Protein AF-A0A930QCV5-F1 (afdb_monomer_lite)

Structure (mmCIF, N/CA/C/O backbone):
data_AF-A0A930QCV5-F1
#
_entry.id   AF-A0A930QCV5-F1
#
loop_
_atom_site.group_PDB
_atom_site.id
_atom_site.type_symbol
_atom_site.label_atom_id
_atom_site.label_alt_id
_atom_site.label_comp_id
_atom_site.label_asym_id
_atom_site.label_entity_id
_atom_site.label_seq_id
_atom_site.pdbx_PDB_ins_code
_atom_site.Cartn_x
_atom_site.Cartn_y
_atom_site.Cartn_z
_atom_site.occupancy
_atom_site.B_iso_or_equiv
_atom_site.auth_seq_id
_atom_site.auth_comp_id
_atom_site.auth_asym_id
_atom_site.auth_atom_id
_atom_site.pdbx_PDB_model_num
ATOM 1 N N . MET A 1 1 ? -14.713 6.562 7.606 1.00 66.00 1 MET A N 1
ATOM 2 C CA . MET A 1 1 ? -13.807 6.099 6.537 1.00 66.00 1 MET A CA 1
ATOM 3 C C . MET A 1 1 ? -14.554 6.081 5.215 1.00 66.00 1 MET A C 1
ATOM 5 O O . MET A 1 1 ? -15.209 5.085 4.896 1.00 66.00 1 MET A O 1
ATOM 9 N N . LYS A 1 2 ? -14.450 7.149 4.425 1.00 70.88 2 LYS A N 1
ATOM 10 C CA . LYS A 1 2 ? -14.910 7.135 3.025 1.00 70.88 2 LYS A CA 1
ATOM 11 C C . LYS A 1 2 ? -14.025 6.201 2.197 1.00 70.88 2 LYS A C 1
ATOM 13 O O . LYS A 1 2 ? -12.807 6.365 2.154 1.00 70.88 2 LYS A O 1
ATOM 18 N N . CYS A 1 3 ? -14.648 5.199 1.584 1.00 77.19 3 CYS A N 1
ATOM 19 C CA . CYS A 1 3 ? -13.969 4.208 0.757 1.00 77.19 3 CYS A CA 1
ATOM 20 C C . CYS A 1 3 ? -14.315 4.443 -0.715 1.00 77.19 3 CYS A C 1
ATOM 22 O O . CYS A 1 3 ? -15.452 4.800 -1.010 1.00 77.19 3 CYS A O 1
ATOM 24 N N . THR A 1 4 ? -13.353 4.251 -1.613 1.00 82.81 4 THR A N 1
ATOM 25 C CA . THR A 1 4 ? -13.550 4.386 -3.062 1.00 82.81 4 THR A CA 1
ATOM 26 C C . THR A 1 4 ? -12.947 3.199 -3.819 1.00 82.81 4 THR A C 1
ATOM 28 O O . THR A 1 4 ? -12.134 2.451 -3.259 1.00 82.81 4 THR A O 1
ATOM 31 N N . PRO A 1 5 ? -13.299 3.014 -5.098 1.00 83.25 5 PRO A N 1
ATOM 32 C CA . PRO A 1 5 ? -12.541 2.160 -6.004 1.00 83.25 5 PRO A CA 1
ATOM 33 C C . PRO A 1 5 ? -11.155 2.748 -6.313 1.00 83.25 5 PRO A C 1
ATOM 35 O O . PRO A 1 5 ? -10.926 3.954 -6.174 1.00 83.25 5 PRO A O 1
ATOM 38 N N . ILE A 1 6 ? -10.226 1.899 -6.748 1.00 82.56 6 ILE A N 1
ATOM 39 C CA . ILE A 1 6 ? -8.881 2.298 -7.186 1.00 82.56 6 ILE A CA 1
ATOM 40 C C . ILE A 1 6 ? -8.939 2.730 -8.653 1.00 82.56 6 ILE A C 1
ATOM 42 O O . ILE A 1 6 ? -9.518 2.034 -9.485 1.00 82.56 6 ILE A O 1
ATOM 46 N N . GLY A 1 7 ? -8.286 3.844 -8.991 1.00 69.19 7 GLY A N 1
ATOM 47 C CA . GLY A 1 7 ? -8.149 4.292 -10.382 1.00 69.19 7 GLY A CA 1
ATOM 48 C C . GLY A 1 7 ? -9.381 4.984 -10.974 1.00 69.19 7 GLY A C 1
ATOM 49 O O . GLY A 1 7 ? -9.382 5.292 -12.163 1.00 69.19 7 GLY A O 1
ATOM 50 N N . VAL A 1 8 ? -10.407 5.273 -10.169 1.00 63.16 8 VAL A N 1
ATOM 51 C CA . VAL A 1 8 ? -11.531 6.110 -10.603 1.00 63.16 8 VAL A CA 1
ATOM 52 C C . VAL A 1 8 ? -11.146 7.584 -10.421 1.00 63.16 8 VAL A C 1
ATOM 54 O O . VAL A 1 8 ? -10.880 8.007 -9.291 1.00 63.16 8 VAL A O 1
ATOM 57 N N . PRO A 1 9 ? -11.099 8.395 -11.494 1.00 51.97 9 PRO A N 1
ATOM 58 C CA . PRO A 1 9 ? -10.904 9.831 -11.356 1.00 51.97 9 PRO A CA 1
ATOM 59 C C . PRO A 1 9 ? -12.079 10.433 -10.574 1.00 51.97 9 PRO A C 1
ATOM 61 O O . PRO A 1 9 ? -13.245 10.178 -10.894 1.00 51.97 9 PRO A O 1
ATOM 64 N N . LYS A 1 10 ? -11.776 11.240 -9.545 1.00 48.59 10 LYS A N 1
ATOM 65 C CA . LYS A 1 10 ? -12.785 12.005 -8.794 1.00 48.59 10 LYS A CA 1
ATOM 66 C C . LYS A 1 10 ? -13.585 12.859 -9.791 1.00 48.59 10 LYS A C 1
ATOM 68 O O . LYS A 1 10 ? -13.014 13.760 -10.397 1.00 48.59 10 LYS A O 1
ATOM 73 N N . GLY A 1 11 ? -14.874 12.553 -9.972 1.00 46.12 11 GLY A N 1
ATOM 74 C CA . GLY A 1 11 ? -15.771 13.269 -10.894 1.00 46.12 11 GLY A CA 1
ATOM 75 C C . GLY A 1 11 ? -16.471 12.423 -11.966 1.00 46.12 11 GLY A C 1
ATOM 76 O O . GLY A 1 11 ? -17.133 12.991 -12.827 1.00 46.12 11 GLY A O 1
ATOM 77 N N . THR A 1 12 ? -16.361 11.091 -11.934 1.00 43.28 12 THR A N 1
ATOM 78 C CA . THR A 1 12 ? -17.105 10.185 -12.838 1.00 43.28 12 THR A CA 1
ATOM 79 C C . THR A 1 12 ? -18.202 9.413 -12.103 1.00 43.28 12 THR A C 1
ATOM 81 O O . THR A 1 12 ? -18.332 8.198 -12.227 1.00 43.28 12 THR A O 1
ATOM 84 N N . ASP A 1 13 ? -19.033 10.126 -11.345 1.00 42.72 13 ASP A N 1
ATOM 85 C CA . ASP A 1 13 ? -20.288 9.573 -10.835 1.00 42.72 13 ASP A CA 1
ATOM 86 C C . ASP A 1 13 ? -21.257 9.404 -12.019 1.00 42.72 13 ASP A C 1
ATOM 88 O O . ASP A 1 13 ? -22.062 10.291 -12.298 1.00 42.72 13 ASP A O 1
ATOM 92 N N . GLY A 1 14 ? -21.164 8.306 -12.782 1.00 43.28 14 GLY A N 1
ATOM 93 C CA . GLY A 1 14 ? -22.215 8.039 -13.772 1.00 43.28 14 GLY A CA 1
ATOM 94 C C . GLY A 1 14 ? -22.025 7.031 -14.901 1.00 43.28 14 GLY A C 1
ATOM 95 O O . GLY A 1 14 ? -23.013 6.798 -15.590 1.00 43.28 14 GLY A O 1
ATOM 96 N N . LEU A 1 15 ? -20.869 6.397 -15.132 1.00 31.30 15 LEU A N 1
ATOM 97 C CA . LEU A 1 15 ? -20.744 5.418 -16.233 1.00 31.30 15 LEU A CA 1
ATOM 98 C C . LEU A 1 15 ? -20.356 4.014 -15.741 1.00 31.30 15 LEU A C 1
ATOM 100 O O . LEU A 1 15 ? -19.241 3.532 -15.920 1.00 31.30 15 LEU A O 1
ATOM 104 N N . ALA A 1 16 ? -21.327 3.333 -15.130 1.00 32.78 16 ALA A N 1
ATOM 105 C CA . ALA A 1 16 ? -21.261 1.898 -14.883 1.00 32.78 16 ALA A CA 1
ATOM 106 C C . ALA A 1 16 ? -21.424 1.134 -16.210 1.00 32.78 16 ALA A C 1
ATOM 108 O O . ALA A 1 16 ? -22.512 1.102 -16.787 1.00 32.78 16 ALA A O 1
ATOM 109 N N . THR A 1 17 ? -20.351 0.501 -16.690 1.00 31.78 17 THR A N 1
ATOM 110 C CA . THR A 1 17 ? -20.425 -0.457 -17.804 1.00 31.78 17 THR A CA 1
ATOM 111 C C . THR A 1 17 ? -20.619 -1.867 -17.250 1.00 31.78 17 THR A C 1
ATOM 113 O O . THR A 1 17 ? -19.922 -2.307 -16.339 1.00 31.78 17 THR A O 1
ATOM 116 N N . GLN A 1 18 ? -21.625 -2.549 -17.792 1.00 32.53 18 GLN A N 1
ATOM 117 C CA . GLN A 1 18 ? -22.111 -3.868 -17.399 1.00 32.53 18 GLN A CA 1
ATOM 118 C C . GLN A 1 18 ? -21.142 -4.987 -17.815 1.00 32.53 18 GLN A C 1
ATOM 120 O O . GLN A 1 18 ? -20.678 -5.003 -18.952 1.00 32.53 18 GLN A O 1
ATOM 125 N N . ALA A 1 19 ? -20.930 -5.983 -16.944 1.00 31.11 19 ALA A N 1
ATOM 126 C CA . ALA A 1 19 ? -20.372 -7.281 -17.336 1.00 31.11 19 ALA A CA 1
ATOM 127 C C . ALA A 1 19 ? -20.898 -8.443 -16.462 1.00 31.11 19 ALA A C 1
ATOM 129 O O . ALA A 1 19 ? -20.409 -8.728 -15.375 1.00 31.11 19 ALA A O 1
ATOM 130 N N . SER A 1 20 ? -21.935 -9.088 -17.000 1.00 31.16 20 SER A N 1
ATOM 131 C CA . SER A 1 20 ? -22.225 -10.530 -17.082 1.00 31.16 20 SER A CA 1
ATOM 132 C C . SER A 1 20 ? -21.988 -11.484 -15.898 1.00 31.16 20 SER A C 1
ATOM 134 O O . SER A 1 20 ? -20.882 -11.910 -15.579 1.00 31.16 20 SER A O 1
ATOM 136 N N . ALA A 1 21 ? -23.121 -11.977 -15.391 1.00 29.81 21 ALA A N 1
ATOM 137 C CA . ALA A 1 21 ? -23.283 -13.093 -14.470 1.00 29.81 21 ALA A CA 1
ATOM 138 C C . ALA A 1 21 ? -22.991 -14.472 -15.102 1.00 29.81 21 ALA A C 1
ATOM 140 O O . ALA A 1 21 ? -23.365 -14.747 -16.245 1.00 29.81 21 ALA A O 1
ATOM 141 N N . ARG A 1 22 ? -22.454 -15.404 -14.300 1.00 35.19 22 ARG A N 1
ATOM 142 C CA . ARG A 1 22 ? -22.489 -16.853 -14.571 1.00 35.19 22 ARG A CA 1
ATOM 143 C C . ARG A 1 22 ? -23.095 -17.612 -13.384 1.00 35.19 22 ARG A C 1
ATOM 145 O O . ARG A 1 22 ? -22.679 -17.451 -12.243 1.00 35.19 22 ARG A O 1
ATOM 152 N N . LYS A 1 23 ? -24.110 -18.426 -13.694 1.00 30.77 23 LYS A N 1
ATOM 153 C CA . LYS A 1 23 ? -24.890 -19.313 -12.809 1.00 30.77 23 LYS A CA 1
ATOM 154 C C . LYS A 1 23 ? -24.094 -20.563 -12.404 1.00 30.77 23 LYS A C 1
ATOM 156 O O . LYS A 1 23 ? -23.463 -21.172 -13.262 1.00 30.77 23 LYS A O 1
ATOM 161 N N . ALA A 1 24 ? -24.302 -21.047 -11.177 1.00 30.27 24 ALA A N 1
ATOM 162 C CA . ALA A 1 24 ? -24.160 -22.461 -10.815 1.00 30.27 24 ALA A CA 1
ATOM 163 C C . ALA A 1 24 ? -25.265 -22.874 -9.819 1.00 30.27 24 ALA A C 1
ATOM 165 O O . ALA A 1 24 ? -25.663 -22.090 -8.960 1.00 30.27 24 ALA A O 1
ATOM 166 N N . LYS A 1 25 ? -25.813 -24.081 -10.015 1.00 29.97 25 LYS A N 1
ATOM 167 C CA . LYS A 1 25 ? -26.983 -24.662 -9.330 1.00 29.97 25 LYS A CA 1
ATOM 168 C C . LYS A 1 25 ? -26.609 -25.432 -8.052 1.00 29.97 25 LYS A C 1
ATOM 170 O O . LYS A 1 25 ? -25.467 -25.818 -7.847 1.00 29.97 25 LYS A O 1
ATOM 175 N N . ALA A 1 26 ? -27.650 -25.643 -7.248 1.00 27.89 26 ALA A N 1
ATOM 176 C CA . ALA A 1 26 ? -27.722 -26.180 -5.892 1.00 27.89 26 ALA A CA 1
ATOM 177 C C . ALA A 1 26 ? -27.398 -27.678 -5.706 1.00 27.89 26 ALA A C 1
ATOM 179 O O . ALA A 1 26 ? -27.536 -28.479 -6.628 1.00 27.89 26 ALA A O 1
ATOM 180 N N . GLY A 1 27 ? -27.109 -28.042 -4.450 1.00 27.64 27 GLY A N 1
ATOM 181 C CA . GLY A 1 27 ? -27.119 -29.405 -3.911 1.00 27.64 27 GLY A CA 1
ATOM 182 C C . GLY A 1 27 ? -27.331 -29.387 -2.389 1.00 27.64 27 GLY A C 1
ATOM 183 O O . GLY A 1 27 ? -26.625 -28.689 -1.666 1.00 27.64 27 GLY A O 1
ATOM 184 N N . THR A 1 28 ? -28.344 -30.112 -1.921 1.00 26.64 28 THR A N 1
ATOM 185 C CA . THR A 1 28 ? -28.913 -30.124 -0.559 1.00 26.64 28 THR A CA 1
ATOM 186 C C . THR A 1 28 ? -28.393 -31.325 0.242 1.00 26.64 28 THR A C 1
ATOM 188 O O . THR A 1 28 ? -28.354 -32.406 -0.330 1.00 26.64 28 THR A O 1
ATOM 191 N N . ALA A 1 29 ? -28.104 -31.195 1.550 1.00 29.94 29 ALA A N 1
ATOM 192 C CA . ALA A 1 29 ? -28.363 -32.217 2.596 1.00 29.94 29 ALA A CA 1
ATOM 193 C C . ALA A 1 29 ? -27.893 -31.765 4.001 1.00 29.94 29 ALA A C 1
ATOM 195 O O . ALA A 1 29 ? -27.099 -30.845 4.152 1.00 29.94 29 ALA A O 1
ATOM 196 N N . LYS A 1 30 ? -28.452 -32.388 5.046 1.00 26.16 30 LYS A N 1
ATOM 197 C CA . LYS A 1 30 ? -28.770 -31.835 6.377 1.00 26.16 30 LYS A CA 1
ATOM 198 C C . LYS A 1 30 ? -28.050 -32.568 7.534 1.00 26.16 30 LYS A C 1
ATOM 200 O O . LYS A 1 30 ? -28.048 -33.786 7.554 1.00 26.16 30 LYS A O 1
ATOM 205 N N . LYS A 1 31 ? -27.581 -31.770 8.515 1.00 29.95 31 LYS A N 1
ATOM 206 C CA . LYS A 1 31 ? -27.330 -31.961 9.979 1.00 29.95 31 LYS A CA 1
ATOM 207 C C . LYS A 1 31 ? -26.829 -33.304 10.552 1.00 29.95 31 LYS A C 1
ATOM 209 O O . LYS A 1 31 ? -27.599 -34.252 10.562 1.00 29.95 31 LYS A O 1
ATOM 214 N N . THR A 1 32 ? -25.811 -33.190 11.426 1.00 25.72 32 THR A N 1
ATOM 215 C CA . THR A 1 32 ? -25.889 -33.633 12.845 1.00 25.72 32 THR A CA 1
ATOM 216 C C . THR A 1 32 ? -24.978 -32.787 13.755 1.00 25.72 32 THR A C 1
ATOM 218 O O . THR A 1 32 ? -23.993 -32.219 13.299 1.00 25.72 32 THR A O 1
ATOM 221 N N . LYS A 1 33 ? -25.370 -32.636 15.029 1.00 33.25 33 LYS A N 1
ATOM 222 C CA . LYS A 1 33 ? -24.805 -31.744 16.063 1.00 33.25 33 LYS A CA 1
ATOM 223 C C . LYS A 1 33 ? -23.756 -32.456 16.931 1.00 33.25 33 LYS A C 1
ATOM 225 O O . LYS A 1 33 ? -23.999 -33.598 17.298 1.00 33.25 33 LYS A O 1
ATOM 230 N N . THR A 1 34 ? -22.777 -31.709 17.444 1.00 28.30 34 THR A N 1
ATOM 231 C CA . THR A 1 34 ? -22.191 -31.898 18.791 1.00 28.30 34 THR A CA 1
ATOM 232 C C . THR A 1 34 ? -21.597 -30.577 19.296 1.00 28.30 34 THR A C 1
ATOM 234 O O . THR A 1 34 ? -21.286 -29.683 18.516 1.00 28.30 34 THR A O 1
ATOM 237 N N . ALA A 1 35 ? -21.579 -30.406 20.618 1.00 32.12 35 ALA A N 1
ATOM 238 C CA . ALA A 1 35 ? -21.571 -29.124 21.318 1.00 32.12 35 ALA A CA 1
ATOM 239 C C . ALA A 1 35 ? -20.231 -28.765 21.996 1.00 32.12 35 ALA A C 1
ATOM 241 O O . ALA A 1 35 ? -19.424 -29.650 22.261 1.00 32.12 35 ALA A O 1
ATOM 242 N N . LYS A 1 36 ? -20.152 -27.487 22.423 1.00 30.58 36 LYS A N 1
ATOM 243 C CA . LYS A 1 36 ? -19.168 -26.821 23.317 1.00 30.58 36 LYS A CA 1
ATOM 244 C C . LYS A 1 36 ? -17.862 -26.424 22.601 1.00 30.58 36 LYS A C 1
ATOM 246 O O . LYS A 1 36 ? -17.297 -27.215 21.871 1.00 30.58 36 LYS A O 1
ATOM 251 N N . THR A 1 37 ? -17.402 -25.172 22.658 1.00 33.00 37 THR A N 1
ATOM 252 C CA . THR A 1 37 ? -17.145 -24.346 23.855 1.00 33.00 37 THR A CA 1
ATOM 253 C C . THR A 1 37 ? -17.423 -22.862 23.564 1.00 33.00 37 THR A C 1
ATOM 255 O O . THR A 1 37 ? -17.247 -22.404 22.437 1.00 33.00 37 THR A O 1
ATOM 258 N N . ALA A 1 38 ? -17.860 -22.096 24.569 1.00 47.22 38 ALA A N 1
ATOM 259 C CA . ALA A 1 38 ? -18.130 -20.661 24.466 1.00 47.22 38 ALA A CA 1
ATOM 260 C C . ALA A 1 38 ? -16.838 -19.857 24.201 1.00 47.22 38 ALA A C 1
ATOM 262 O O . ALA A 1 38 ? -16.169 -19.396 25.121 1.00 47.22 38 ALA A O 1
ATOM 263 N N . GLY A 1 39 ? -16.478 -19.712 22.927 1.00 40.06 39 GLY A N 1
ATOM 264 C CA . GLY A 1 39 ? -15.428 -18.817 22.455 1.00 40.06 39 GLY A CA 1
ATOM 265 C C . GLY A 1 39 ? -16.024 -17.463 22.086 1.00 40.06 39 GLY A C 1
ATOM 266 O O . GLY A 1 39 ? -16.998 -17.389 21.339 1.00 40.06 39 GLY A O 1
ATOM 267 N N . LYS A 1 40 ? -15.449 -16.392 22.635 1.00 48.22 40 LYS A N 1
ATOM 268 C CA . LYS A 1 40 ? -15.704 -14.985 22.289 1.00 48.22 40 LYS A CA 1
ATOM 269 C C . LYS A 1 40 ? -15.982 -14.852 20.780 1.00 48.22 40 LYS A C 1
ATOM 271 O O . LYS A 1 40 ? -15.157 -15.309 19.993 1.00 48.22 40 LYS A O 1
ATOM 276 N N . LYS A 1 41 ? -17.129 -14.266 20.387 1.00 43.94 41 LYS A N 1
ATOM 277 C CA . LYS A 1 41 ? -17.498 -14.055 18.968 1.00 43.94 41 LYS A CA 1
ATOM 278 C C . LYS A 1 41 ? -16.261 -13.576 18.190 1.00 43.94 41 LYS A C 1
ATOM 280 O O . LYS A 1 41 ? -15.615 -12.648 18.693 1.00 43.94 41 LYS A O 1
ATOM 285 N N . PRO A 1 42 ? -15.918 -14.166 17.026 1.00 56.22 42 PRO A N 1
ATOM 286 C CA . PRO A 1 42 ? -14.811 -13.665 16.225 1.00 56.22 42 PRO A CA 1
ATOM 287 C C . PRO A 1 42 ? -15.131 -12.208 15.906 1.00 56.22 42 PRO A C 1
ATOM 289 O O . PRO A 1 42 ? -16.145 -11.899 15.280 1.00 56.22 42 PRO A O 1
ATOM 292 N N . GLN A 1 43 ? -14.348 -11.296 16.476 1.00 65.38 43 GLN A N 1
ATOM 293 C CA . GLN A 1 43 ? -14.500 -9.886 16.162 1.00 65.38 43 GLN A CA 1
ATOM 294 C C . GLN A 1 43 ? -14.089 -9.718 14.710 1.00 65.38 43 GLN A C 1
ATOM 296 O O . GLN A 1 43 ? -13.034 -10.232 14.337 1.00 65.38 43 GLN A O 1
ATOM 301 N N . LYS A 1 44 ? -14.925 -9.035 13.919 1.00 70.12 44 LYS A N 1
ATOM 302 C CA . LYS A 1 44 ? -14.602 -8.751 12.524 1.00 70.12 44 LYS A CA 1
ATOM 303 C C . LYS A 1 44 ? -13.235 -8.079 12.466 1.00 70.12 44 LYS A C 1
ATOM 305 O O . LYS A 1 44 ? -13.065 -7.018 13.068 1.00 70.12 44 LYS A O 1
ATOM 310 N N . LYS A 1 45 ? -12.272 -8.713 11.803 1.00 86.56 45 LYS A N 1
ATOM 311 C CA . LYS A 1 45 ? -10.907 -8.199 11.683 1.00 86.56 45 LYS A CA 1
ATOM 312 C C . LYS A 1 45 ? -10.801 -7.434 10.383 1.00 86.56 45 LYS A C 1
ATOM 314 O O . LYS A 1 45 ? -10.930 -8.008 9.304 1.00 86.56 45 LYS A O 1
ATOM 319 N N . ILE A 1 46 ? -10.566 -6.135 10.501 1.00 92.62 46 ILE A N 1
ATOM 320 C CA . ILE A 1 46 ? -10.343 -5.267 9.351 1.00 92.62 46 ILE A CA 1
ATOM 321 C C . ILE A 1 46 ? -8.837 -5.087 9.189 1.00 92.62 46 ILE A C 1
ATOM 323 O O . ILE A 1 46 ? -8.163 -4.659 10.126 1.00 92.62 46 ILE A O 1
ATOM 327 N N . LEU A 1 47 ? -8.310 -5.413 8.012 1.00 94.38 47 LEU A N 1
ATOM 328 C CA . LEU A 1 47 ? -6.909 -5.191 7.669 1.00 94.38 47 LEU A CA 1
ATOM 329 C C . LEU A 1 47 ? -6.773 -3.851 6.946 1.00 94.38 47 LEU A C 1
ATOM 331 O O . LEU A 1 47 ? -7.412 -3.636 5.921 1.00 94.38 47 LEU A O 1
ATOM 335 N N . VAL A 1 48 ? -5.921 -2.968 7.455 1.00 94.25 48 VAL A N 1
ATOM 336 C CA . VAL A 1 48 ? -5.574 -1.693 6.820 1.00 94.25 48 VAL A CA 1
ATOM 337 C C . VAL A 1 48 ? -4.115 -1.753 6.405 1.00 94.25 48 VAL A C 1
ATOM 339 O O . VAL A 1 48 ? -3.238 -1.988 7.236 1.00 94.25 48 VAL A O 1
ATOM 342 N N . ILE A 1 49 ? -3.840 -1.539 5.124 1.00 94.94 49 ILE A N 1
ATOM 343 C CA . ILE A 1 49 ? -2.481 -1.548 4.590 1.00 94.94 49 ILE A CA 1
ATOM 344 C C . ILE A 1 49 ? -2.106 -0.136 4.185 1.00 94.94 49 ILE A C 1
ATOM 346 O O . ILE A 1 49 ? -2.764 0.475 3.349 1.00 94.94 49 ILE A O 1
ATOM 350 N N . VAL A 1 50 ? -1.027 0.357 4.771 1.00 94.50 50 VAL A N 1
ATOM 351 C CA . VAL A 1 50 ? -0.441 1.664 4.486 1.00 94.50 50 VAL A CA 1
ATOM 352 C C . VAL A 1 50 ? 0.930 1.486 3.854 1.00 94.50 50 VAL A C 1
ATOM 354 O O . VAL A 1 50 ? 1.521 0.410 3.890 1.00 94.50 50 VAL A O 1
ATOM 357 N N . GLU A 1 51 ? 1.484 2.554 3.310 1.00 91.81 51 GLU A N 1
ATOM 358 C CA . GLU A 1 51 ? 2.792 2.495 2.666 1.00 91.81 51 GLU A CA 1
ATOM 359 C C . GLU A 1 51 ? 3.961 2.424 3.664 1.00 91.81 51 GLU A C 1
ATOM 361 O O . GLU A 1 51 ? 4.855 1.584 3.525 1.00 91.81 51 GLU A O 1
ATOM 366 N N . SER A 1 52 ? 3.953 3.287 4.689 1.00 91.69 52 SER A N 1
ATOM 367 C CA . SER A 1 52 ? 5.087 3.471 5.599 1.00 91.69 52 SER A CA 1
ATOM 368 C C . SER A 1 52 ? 4.793 2.977 7.026 1.00 91.69 52 SER A C 1
ATOM 370 O O . SER A 1 52 ? 3.670 3.110 7.525 1.00 91.69 52 SER A O 1
ATOM 372 N N . PRO A 1 53 ? 5.799 2.432 7.739 1.00 92.69 53 PRO A N 1
ATOM 373 C CA . PRO A 1 53 ? 5.626 1.951 9.112 1.00 92.69 53 PRO A CA 1
ATOM 374 C C . PRO A 1 53 ? 5.283 3.060 10.107 1.00 92.69 53 PRO A C 1
ATOM 376 O O . PRO A 1 53 ? 4.620 2.797 11.109 1.00 92.69 53 PRO A O 1
ATOM 379 N N . ALA A 1 54 ? 5.719 4.295 9.847 1.00 91.75 54 ALA A N 1
ATOM 380 C CA . ALA A 1 54 ? 5.367 5.441 10.678 1.00 91.75 54 ALA A CA 1
ATOM 381 C C . ALA A 1 54 ? 3.857 5.719 10.613 1.00 91.75 54 ALA A C 1
ATOM 383 O O . ALA A 1 54 ? 3.208 5.771 11.657 1.00 91.75 54 ALA A O 1
ATOM 384 N N . LYS A 1 55 ? 3.287 5.779 9.398 1.00 88.88 55 LYS A N 1
ATOM 385 C CA . LYS A 1 55 ? 1.836 5.915 9.187 1.00 88.88 55 LYS A CA 1
ATOM 386 C C . LYS A 1 55 ? 1.073 4.774 9.861 1.00 88.88 55 LYS A C 1
ATOM 388 O O . LYS A 1 55 ? 0.079 5.028 10.535 1.00 88.88 55 LYS A O 1
ATOM 393 N N . ALA A 1 56 ? 1.581 3.542 9.759 1.00 92.75 56 ALA A N 1
ATOM 394 C CA . ALA A 1 56 ? 0.934 2.367 10.345 1.00 92.75 56 ALA A CA 1
ATOM 395 C C . ALA A 1 56 ? 0.765 2.517 11.860 1.00 92.75 56 ALA A C 1
ATOM 397 O O . ALA A 1 56 ? -0.340 2.368 12.375 1.00 92.75 56 ALA A O 1
ATOM 398 N N . LYS A 1 57 ? 1.847 2.890 12.556 1.00 91.88 57 LYS A N 1
ATOM 399 C CA . LYS A 1 57 ? 1.839 3.093 14.011 1.00 91.88 57 LYS A CA 1
ATOM 400 C C . LYS A 1 57 ? 0.884 4.203 14.438 1.00 91.88 57 LYS A C 1
ATOM 402 O O . LYS A 1 57 ? 0.261 4.084 15.488 1.00 91.88 57 LYS A O 1
ATOM 407 N N . THR A 1 58 ? 0.790 5.287 13.671 1.00 90.88 58 THR A N 1
ATOM 408 C CA . THR A 1 58 ? -0.103 6.404 14.005 1.00 90.88 58 THR A CA 1
ATOM 409 C C . THR A 1 58 ? -1.564 6.019 13.786 1.00 90.88 58 THR A C 1
ATOM 411 O O . THR A 1 58 ? -2.374 6.158 14.697 1.00 90.88 58 THR A O 1
ATOM 414 N N . ILE A 1 59 ? -1.897 5.447 12.626 1.00 90.31 59 ILE A N 1
ATOM 415 C CA . ILE A 1 59 ? -3.265 5.025 12.294 1.00 90.31 59 ILE A CA 1
ATOM 416 C C . ILE A 1 59 ? -3.753 3.933 13.256 1.00 90.31 59 ILE A C 1
ATOM 418 O O . ILE A 1 59 ? -4.883 3.996 13.733 1.00 90.31 59 ILE A O 1
ATOM 422 N N . GLU A 1 60 ? -2.894 2.982 13.630 1.00 90.69 60 GLU A N 1
ATOM 423 C CA . GLU A 1 60 ? -3.228 1.930 14.599 1.00 90.69 60 GLU A CA 1
ATOM 424 C C . GLU A 1 60 ? -3.619 2.499 15.974 1.00 90.69 60 GLU A C 1
ATOM 426 O O . GLU A 1 60 ? -4.574 2.023 16.593 1.00 90.69 60 GLU A O 1
ATOM 431 N N . ARG A 1 61 ? -2.950 3.570 16.432 1.00 90.00 61 ARG A N 1
ATOM 432 C CA . ARG A 1 61 ? -3.315 4.267 17.680 1.00 90.00 61 ARG A CA 1
ATOM 433 C C . ARG A 1 61 ? -4.690 4.925 17.604 1.00 90.00 61 ARG A C 1
ATOM 435 O O . ARG A 1 61 ? -5.374 4.992 18.622 1.00 90.00 61 ARG A O 1
ATOM 442 N N . HIS A 1 62 ? -5.080 5.422 16.432 1.00 88.31 62 HIS A N 1
ATOM 443 C CA . HIS A 1 62 ? -6.362 6.100 16.246 1.00 88.31 62 HIS A CA 1
ATOM 444 C C . HIS A 1 62 ? -7.526 5.116 16.074 1.00 88.31 62 HIS A C 1
ATOM 446 O O . HIS A 1 62 ? -8.573 5.326 16.677 1.00 88.31 62 HIS A O 1
ATOM 452 N N . LEU A 1 63 ? -7.325 4.024 15.329 1.00 86.06 63 LEU A N 1
ATOM 453 C CA . LEU A 1 63 ? -8.368 3.047 14.986 1.00 86.06 63 LEU A CA 1
ATOM 454 C C . LEU A 1 63 ? -8.677 2.017 16.077 1.00 86.06 63 LEU A C 1
ATOM 456 O O . LEU A 1 63 ? -9.786 1.483 16.145 1.00 86.06 63 LEU A O 1
ATOM 460 N N . GLY A 1 64 ? -7.704 1.717 16.938 1.00 85.31 64 GLY A N 1
ATOM 461 C CA . GLY A 1 64 ? -7.877 0.774 18.038 1.00 85.31 64 GLY A CA 1
ATOM 462 C C . GLY A 1 64 ? -7.938 -0.701 17.613 1.00 85.31 64 GLY A C 1
ATOM 463 O O . GLY A 1 64 ? -7.609 -1.088 16.496 1.00 85.31 64 GLY A O 1
ATOM 464 N N . LYS A 1 65 ? -8.355 -1.563 18.551 1.00 84.94 65 LYS A N 1
ATOM 465 C CA . LYS A 1 65 ? -8.130 -3.027 18.513 1.00 84.94 65 LYS A CA 1
ATOM 466 C C . LYS A 1 65 ? -8.916 -3.804 17.446 1.00 84.94 65 LYS A C 1
ATOM 468 O O . LYS A 1 65 ? -8.687 -5.001 17.294 1.00 84.94 65 LYS A O 1
ATOM 473 N N . GLN A 1 66 ? -9.871 -3.170 16.768 1.00 87.56 66 GLN A N 1
ATOM 474 C CA . GLN A 1 66 ? -10.663 -3.814 15.710 1.00 87.56 66 GLN A CA 1
ATOM 475 C C . GLN A 1 66 ? -9.921 -3.850 14.369 1.00 87.56 66 GLN A C 1
ATOM 477 O O . GLN A 1 66 ? -10.210 -4.698 13.521 1.00 87.56 66 GLN A O 1
ATOM 482 N N . TYR A 1 67 ? -8.948 -2.956 14.197 1.00 90.75 67 TYR A N 1
ATOM 483 C CA . TYR A 1 67 ? -8.173 -2.818 12.978 1.00 90.75 67 TYR A CA 1
ATOM 484 C C . TYR A 1 67 ? -6.782 -3.404 13.184 1.00 90.75 67 TYR A C 1
ATOM 486 O O . TYR A 1 67 ? -6.120 -3.163 14.190 1.00 90.75 67 TYR A O 1
ATOM 494 N N . THR A 1 68 ? -6.335 -4.187 12.213 1.00 92.56 68 THR A N 1
ATOM 495 C CA . THR A 1 68 ? -4.942 -4.608 12.094 1.00 92.56 68 THR A CA 1
ATOM 496 C C . THR A 1 68 ? -4.302 -3.723 11.043 1.00 92.56 68 THR A C 1
ATOM 498 O O . THR A 1 68 ? -4.735 -3.745 9.895 1.00 92.56 68 THR A O 1
ATOM 501 N N . VAL A 1 69 ? -3.298 -2.931 11.419 1.00 93.81 69 VAL A N 1
ATOM 502 C CA . VAL A 1 69 ? -2.613 -2.041 10.475 1.00 93.81 69 VAL A CA 1
ATOM 503 C C . VAL A 1 69 ? -1.260 -2.639 10.099 1.00 93.81 69 VAL A C 1
ATOM 505 O O . VAL A 1 69 ? -0.499 -3.097 10.959 1.00 93.81 69 VAL A O 1
ATOM 508 N N . ARG A 1 70 ? -0.954 -2.671 8.802 1.00 95.00 70 ARG A N 1
ATOM 509 C CA . ARG A 1 70 ? 0.317 -3.161 8.255 1.00 95.00 70 ARG A CA 1
ATOM 510 C C . ARG A 1 70 ? 0.901 -2.184 7.260 1.00 95.00 70 ARG A C 1
ATOM 512 O O . ARG A 1 70 ? 0.174 -1.466 6.590 1.00 95.00 70 ARG A O 1
ATOM 519 N N . ALA A 1 71 ? 2.224 -2.189 7.149 1.00 94.94 71 ALA A N 1
ATOM 520 C CA . ALA A 1 71 ? 2.935 -1.390 6.165 1.00 94.94 71 ALA A CA 1
ATOM 521 C C . ALA A 1 71 ? 3.419 -2.264 4.999 1.00 94.94 71 ALA A C 1
ATOM 523 O O . ALA A 1 71 ? 3.982 -3.336 5.228 1.00 94.94 71 ALA A O 1
ATOM 524 N N . SER A 1 72 ? 3.254 -1.790 3.764 1.00 92.12 72 SER A N 1
ATOM 525 C CA . SER A 1 72 ? 3.819 -2.415 2.559 1.00 92.12 72 SER A CA 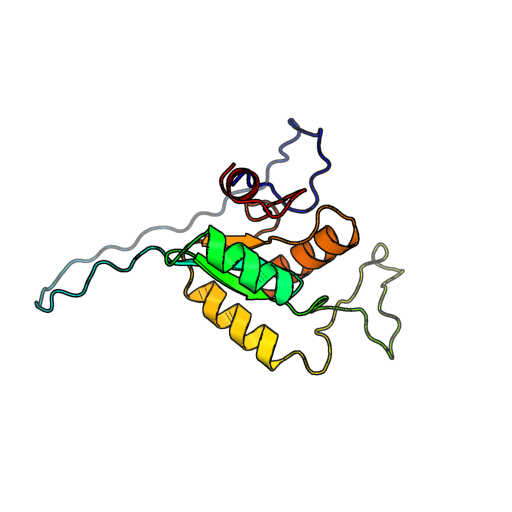1
ATOM 526 C C . SER A 1 72 ? 5.317 -2.137 2.392 1.00 92.12 72 SER A C 1
ATOM 528 O O . SER A 1 72 ? 5.978 -2.783 1.578 1.00 92.12 72 SER A O 1
ATOM 530 N N . MET A 1 73 ? 5.865 -1.198 3.174 1.00 90.62 73 MET A N 1
ATOM 531 C CA . MET A 1 73 ? 7.249 -0.730 3.067 1.00 90.62 73 MET A CA 1
ATOM 532 C C . MET A 1 73 ? 7.547 -0.211 1.650 1.00 90.62 73 MET A C 1
ATOM 534 O O . MET A 1 73 ? 8.565 -0.571 1.056 1.00 90.62 73 MET A O 1
ATOM 538 N N . GLY A 1 74 ? 6.621 0.566 1.075 1.00 89.50 74 GLY A N 1
ATOM 539 C CA . GLY A 1 74 ? 6.667 1.054 -0.311 1.00 89.50 74 GLY A CA 1
ATOM 540 C C . GLY A 1 74 ? 6.143 0.044 -1.344 1.00 89.50 74 GLY A C 1
ATOM 541 O O . GLY A 1 74 ? 5.258 -0.764 -1.049 1.00 89.50 74 GLY A O 1
ATOM 542 N N . HIS A 1 75 ? 6.716 0.068 -2.553 1.00 91.06 75 HIS A N 1
ATOM 543 C CA . HIS A 1 75 ? 6.313 -0.770 -3.698 1.00 91.06 75 HIS A CA 1
ATOM 544 C C . HIS A 1 75 ? 6.569 -2.265 -3.484 1.00 91.06 75 HIS A C 1
ATOM 546 O O . HIS A 1 75 ? 7.663 -2.663 -3.079 1.00 91.06 75 HIS A O 1
ATOM 552 N N . LEU A 1 76 ? 5.589 -3.117 -3.794 1.00 91.50 76 LEU A N 1
ATOM 553 C CA . LEU A 1 76 ? 5.736 -4.583 -3.728 1.00 91.50 76 LEU A CA 1
ATOM 554 C C . LEU A 1 76 ? 5.929 -5.242 -5.099 1.00 91.50 76 LEU A C 1
ATOM 556 O O . LEU A 1 76 ? 6.447 -6.361 -5.176 1.00 91.50 76 LEU A O 1
ATOM 560 N N . ARG A 1 77 ? 5.528 -4.553 -6.167 1.00 92.50 77 ARG A N 1
ATOM 561 C CA . ARG A 1 77 ? 5.698 -4.960 -7.561 1.00 92.50 77 ARG A CA 1
ATOM 562 C C . ARG A 1 77 ? 6.423 -3.865 -8.322 1.00 92.50 77 ARG A C 1
ATOM 564 O O . ARG A 1 77 ? 6.289 -2.699 -7.977 1.00 92.50 77 ARG A O 1
ATOM 571 N N . ASP A 1 78 ? 7.197 -4.279 -9.312 1.00 92.62 78 ASP A N 1
ATOM 572 C CA . ASP A 1 78 ? 7.990 -3.404 -10.170 1.00 92.62 78 ASP A CA 1
ATOM 573 C C . ASP A 1 78 ? 8.216 -4.088 -11.528 1.00 92.62 78 ASP A C 1
ATOM 575 O O . ASP A 1 78 ? 7.918 -5.277 -11.694 1.00 92.62 78 ASP A O 1
ATOM 579 N N . LEU A 1 79 ? 8.742 -3.355 -12.502 1.00 93.00 79 LEU A N 1
ATOM 580 C CA . LEU A 1 79 ? 9.173 -3.913 -13.775 1.00 93.00 79 LEU A CA 1
ATOM 581 C C . LEU A 1 79 ? 10.457 -4.760 -13.605 1.00 93.00 79 LEU A C 1
ATOM 583 O O . LEU A 1 79 ? 11.267 -4.534 -12.698 1.00 93.00 79 LEU A O 1
ATOM 587 N N . PRO A 1 80 ? 10.681 -5.767 -14.468 1.00 91.88 80 PRO A N 1
ATOM 588 C CA . PRO A 1 80 ? 11.931 -6.508 -14.527 1.00 91.88 80 PRO A CA 1
ATOM 589 C C . PRO A 1 80 ? 13.142 -5.587 -14.701 1.00 91.88 80 PRO A C 1
ATOM 591 O O . PRO A 1 80 ? 13.252 -4.870 -15.685 1.00 91.88 80 PRO A O 1
ATOM 594 N N . LYS A 1 81 ? 14.110 -5.657 -13.779 1.00 88.75 81 LYS A N 1
ATOM 595 C CA . LYS A 1 81 ? 15.330 -4.828 -13.852 1.00 88.75 81 LYS A CA 1
ATOM 596 C C . LYS A 1 81 ? 16.259 -5.174 -15.020 1.00 88.75 81 LYS A C 1
ATOM 598 O O . LYS A 1 81 ? 17.075 -4.354 -15.411 1.00 88.75 81 LYS A O 1
ATOM 603 N N . SER A 1 82 ? 16.193 -6.410 -15.510 1.00 88.69 82 SER A N 1
ATOM 604 C CA . SER A 1 82 ? 17.137 -6.965 -16.489 1.00 88.69 82 SER A CA 1
ATOM 605 C C . SER A 1 82 ? 16.491 -7.348 -17.821 1.00 88.69 82 SER A C 1
ATOM 607 O O . SER A 1 82 ? 17.151 -7.954 -18.657 1.00 88.69 82 SER A O 1
ATOM 609 N N . GLN A 1 83 ? 15.197 -7.080 -18.002 1.00 88.06 83 GLN A N 1
ATOM 610 C CA . GLN A 1 83 ? 14.455 -7.373 -19.231 1.00 88.06 83 GLN A CA 1
ATOM 611 C C . GLN A 1 83 ? 13.586 -6.169 -19.573 1.00 88.06 83 GLN A C 1
ATOM 613 O O . GLN A 1 83 ? 13.142 -5.460 -18.672 1.00 88.06 83 GLN A O 1
ATOM 618 N N . PHE A 1 84 ? 13.308 -5.959 -20.858 1.00 89.69 84 PHE A N 1
ATOM 619 C CA . PHE A 1 84 ? 12.339 -4.952 -21.265 1.00 89.69 84 PHE A CA 1
ATOM 620 C C . PHE A 1 84 ? 10.944 -5.391 -20.796 1.00 89.69 84 PHE A C 1
ATOM 622 O O . PHE A 1 84 ? 10.430 -6.425 -21.214 1.00 89.69 84 PHE A O 1
ATOM 629 N N . GLY A 1 85 ? 10.392 -4.663 -19.825 1.00 88.94 85 GLY A N 1
ATOM 630 C CA . GLY A 1 85 ? 9.179 -5.044 -19.098 1.00 88.94 85 GLY A CA 1
ATOM 631 C C . GLY A 1 85 ? 7.879 -4.524 -19.702 1.00 88.94 85 GLY A C 1
ATOM 632 O O . GLY A 1 85 ? 6.853 -4.628 -19.041 1.00 88.94 85 GLY A O 1
ATOM 633 N N . ILE A 1 86 ? 7.921 -3.925 -20.891 1.00 92.81 86 ILE A N 1
ATOM 634 C CA . ILE A 1 86 ? 6.765 -3.322 -21.559 1.00 92.81 86 ILE A CA 1
ATOM 635 C C . ILE A 1 86 ? 6.579 -4.029 -22.894 1.00 92.81 86 ILE A C 1
ATOM 637 O O . ILE A 1 86 ? 7.509 -4.093 -23.696 1.00 92.81 86 ILE A O 1
ATOM 641 N N . ASP A 1 87 ? 5.384 -4.550 -23.126 1.00 91.69 87 ASP A N 1
ATOM 642 C CA . ASP A 1 87 ? 5.035 -5.185 -24.387 1.00 91.69 87 ASP A CA 1
ATOM 643 C C . ASP A 1 87 ? 4.506 -4.139 -25.380 1.00 91.69 87 ASP A C 1
ATOM 645 O O . ASP A 1 87 ? 3.369 -3.681 -25.280 1.00 91.69 87 ASP A O 1
ATOM 649 N N . VAL A 1 88 ? 5.351 -3.718 -26.325 1.00 92.88 88 VAL A N 1
ATOM 650 C CA . VAL A 1 88 ? 5.005 -2.684 -27.322 1.00 92.88 88 VAL A CA 1
ATOM 651 C C . VAL A 1 88 ? 3.983 -3.197 -28.339 1.00 92.88 88 VAL A C 1
ATOM 653 O O . VAL A 1 88 ? 3.229 -2.404 -28.897 1.00 92.88 88 VAL A O 1
ATOM 656 N N . GLU A 1 89 ? 3.928 -4.509 -28.566 1.00 92.56 89 GLU A N 1
ATOM 657 C CA . GLU A 1 89 ? 3.003 -5.120 -29.522 1.00 92.56 89 GLU A CA 1
ATOM 658 C C . GLU A 1 89 ? 1.594 -5.243 -28.922 1.00 92.56 89 GLU A C 1
ATOM 660 O O . GLU A 1 89 ? 0.598 -5.082 -29.627 1.00 92.56 89 GLU A O 1
ATOM 665 N N . HIS A 1 90 ? 1.501 -5.430 -27.602 1.00 90.38 90 HIS A N 1
ATOM 666 C CA . HIS A 1 90 ? 0.244 -5.582 -26.868 1.00 90.38 90 HIS A CA 1
ATOM 667 C C . HIS A 1 90 ? -0.135 -4.318 -26.083 1.00 90.38 90 HIS A C 1
ATOM 669 O O . HIS A 1 90 ? -0.298 -4.345 -24.866 1.00 90.38 90 HIS A O 1
ATOM 675 N N . ASN A 1 91 ? -0.311 -3.187 -26.775 1.00 92.94 91 ASN A N 1
ATOM 676 C CA . ASN A 1 91 ? -0.797 -1.927 -26.183 1.00 92.94 91 ASN A CA 1
ATOM 677 C C . ASN A 1 91 ? 0.019 -1.425 -24.973 1.00 92.94 91 ASN A C 1
ATOM 679 O O . ASN A 1 91 ? -0.547 -0.874 -24.028 1.00 92.94 91 ASN A O 1
ATOM 683 N N . PHE A 1 92 ? 1.344 -1.589 -25.003 1.00 92.81 92 PHE A N 1
ATOM 684 C CA . PHE A 1 92 ? 2.242 -1.198 -23.911 1.00 92.81 92 PHE A CA 1
ATOM 685 C C . PHE A 1 92 ? 1.933 -1.908 -22.584 1.00 92.81 92 PHE A C 1
ATOM 687 O O . PHE A 1 92 ? 2.105 -1.319 -21.513 1.00 92.81 92 PHE A O 1
ATOM 694 N N . GLU A 1 93 ? 1.486 -3.168 -22.632 1.00 91.56 93 GLU A N 1
ATOM 695 C CA . GLU A 1 93 ? 1.159 -3.926 -21.426 1.00 91.56 93 GLU A CA 1
ATOM 696 C C . GLU A 1 93 ? 2.405 -4.090 -20.526 1.00 91.56 93 GLU A C 1
ATOM 698 O O . GLU A 1 93 ? 3.431 -4.632 -20.955 1.00 91.56 93 GLU A O 1
ATOM 703 N N . PRO A 1 94 ? 2.356 -3.625 -19.263 1.00 93.06 94 PRO A N 1
ATOM 704 C CA . PRO A 1 94 ? 3.478 -3.748 -18.347 1.00 93.06 94 PRO A CA 1
ATOM 705 C C . PRO A 1 94 ? 3.517 -5.135 -17.695 1.00 93.06 94 PRO A C 1
ATOM 707 O O . PRO A 1 94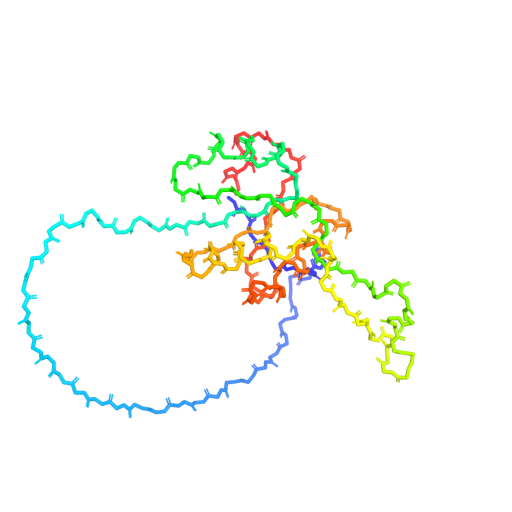 ? 2.603 -5.564 -16.985 1.00 93.06 94 PRO A O 1
ATOM 710 N N . LYS A 1 95 ? 4.655 -5.812 -17.820 1.00 92.25 95 LYS A N 1
ATOM 711 C CA . LYS A 1 95 ? 4.956 -7.032 -17.076 1.00 92.25 95 LYS A CA 1
ATOM 712 C C . LYS A 1 95 ? 5.485 -6.675 -15.694 1.00 92.25 95 LYS A C 1
ATOM 714 O O . LYS A 1 95 ? 6.662 -6.379 -15.526 1.00 92.25 95 LYS A O 1
ATOM 719 N N . TYR A 1 96 ? 4.643 -6.780 -14.676 1.00 93.38 96 TYR A N 1
ATOM 720 C CA . TYR A 1 96 ? 5.068 -6.575 -13.290 1.00 93.38 96 TYR A CA 1
ATOM 721 C C . TYR A 1 96 ? 5.547 -7.866 -12.622 1.00 93.38 96 TYR A C 1
ATOM 723 O O . TYR A 1 96 ? 4.851 -8.884 -12.631 1.00 93.38 96 TYR A O 1
ATOM 731 N N . ILE A 1 97 ? 6.677 -7.786 -11.925 1.00 93.06 97 ILE A N 1
ATOM 732 C CA . ILE A 1 97 ? 7.224 -8.842 -11.070 1.00 93.06 97 ILE A CA 1
ATOM 733 C C . ILE A 1 97 ? 7.240 -8.399 -9.606 1.00 93.06 97 ILE A C 1
ATOM 735 O O . ILE A 1 97 ? 7.232 -7.210 -9.298 1.00 93.06 97 ILE A O 1
ATOM 739 N N . ASN A 1 98 ? 7.280 -9.354 -8.677 1.00 93.44 98 ASN A N 1
ATOM 740 C CA . ASN A 1 98 ? 7.465 -9.024 -7.265 1.00 93.44 98 ASN A CA 1
ATOM 741 C C . ASN A 1 98 ? 8.890 -8.514 -7.020 1.00 93.44 98 ASN A C 1
ATOM 743 O O . ASN A 1 98 ? 9.863 -9.096 -7.508 1.00 93.44 98 ASN A O 1
ATOM 747 N N . VAL A 1 99 ? 9.011 -7.467 -6.205 1.00 92.19 99 VAL A N 1
ATOM 748 C CA . VAL A 1 99 ? 10.309 -6.903 -5.819 1.00 92.19 99 VAL A CA 1
ATOM 749 C C . VAL A 1 99 ? 11.116 -7.938 -5.024 1.00 92.19 99 VAL A C 1
ATOM 751 O O . VAL A 1 99 ? 10.617 -8.565 -4.081 1.00 92.19 99 VAL A O 1
ATOM 754 N N . ARG A 1 100 ? 12.392 -8.118 -5.392 1.00 90.00 100 ARG A N 1
ATOM 755 C CA . ARG A 1 100 ? 13.319 -9.028 -4.694 1.00 90.00 100 ARG A CA 1
ATOM 756 C C . ARG A 1 100 ? 13.485 -8.603 -3.230 1.00 90.00 100 ARG A C 1
ATOM 758 O O . ARG A 1 100 ? 13.528 -7.417 -2.927 1.00 90.00 100 ARG A O 1
ATOM 765 N N . GLY A 1 101 ? 13.567 -9.571 -2.319 1.00 91.56 101 GLY A N 1
ATOM 766 C CA . GLY A 1 101 ? 13.695 -9.318 -0.875 1.00 91.56 101 GLY A CA 1
ATOM 767 C C . GLY A 1 101 ? 12.378 -9.020 -0.143 1.00 91.56 101 GLY A C 1
ATOM 768 O O . GLY A 1 101 ? 12.344 -9.113 1.077 1.00 91.56 101 GLY A O 1
ATOM 769 N N . LYS A 1 102 ? 11.266 -8.756 -0.849 1.00 93.00 102 LYS A N 1
ATOM 770 C CA . LYS A 1 102 ? 9.940 -8.530 -0.230 1.00 93.00 102 LYS A CA 1
ATOM 771 C C . LYS A 1 102 ? 9.033 -9.767 -0.212 1.00 93.00 102 LYS A C 1
ATOM 773 O O . LYS A 1 102 ? 7.852 -9.670 0.114 1.00 93.00 102 LYS A O 1
ATOM 778 N N . GLY A 1 103 ? 9.567 -10.943 -0.546 1.00 93.31 103 GLY A N 1
ATOM 779 C CA . GLY A 1 103 ? 8.796 -12.189 -0.637 1.00 93.31 103 GLY A CA 1
ATOM 780 C C . GLY A 1 103 ? 8.112 -12.586 0.675 1.00 93.31 103 GLY A C 1
ATOM 781 O O . GLY A 1 103 ? 6.935 -12.944 0.660 1.00 93.31 103 GLY A O 1
ATOM 782 N N . ASP A 1 104 ? 8.815 -12.473 1.804 1.00 93.94 104 ASP A N 1
ATOM 783 C CA . ASP A 1 104 ? 8.255 -12.757 3.133 1.00 93.94 104 ASP A CA 1
ATOM 784 C C . ASP A 1 104 ? 7.128 -11.799 3.508 1.00 93.94 104 ASP A C 1
ATOM 786 O O . ASP A 1 104 ? 6.072 -12.235 3.964 1.00 93.94 104 ASP A O 1
ATOM 790 N N . LEU A 1 105 ? 7.313 -10.505 3.234 1.00 94.06 105 LEU A N 1
ATOM 791 C CA . LEU A 1 105 ? 6.299 -9.485 3.481 1.00 94.06 105 LEU A CA 1
ATOM 792 C C . LEU A 1 105 ? 5.034 -9.751 2.659 1.00 94.06 105 LEU A C 1
ATOM 794 O O . LEU A 1 105 ? 3.932 -9.739 3.198 1.00 94.06 105 LEU A O 1
ATOM 798 N N . ILE A 1 106 ? 5.187 -10.066 1.370 1.00 94.19 106 ILE A N 1
ATOM 799 C CA . ILE A 1 106 ? 4.061 -10.414 0.495 1.00 94.19 106 ILE A CA 1
ATOM 800 C C . ILE A 1 106 ? 3.324 -11.649 1.027 1.00 94.19 106 ILE A C 1
ATOM 802 O O . ILE A 1 106 ? 2.094 -11.665 1.049 1.00 94.19 106 ILE A O 1
ATOM 806 N N . ARG A 1 107 ? 4.046 -12.682 1.479 1.00 94.62 107 ARG A N 1
ATOM 807 C CA . ARG A 1 107 ? 3.429 -13.875 2.079 1.00 94.62 107 ARG A CA 1
ATOM 808 C C . ARG A 1 107 ? 2.655 -13.541 3.352 1.00 94.62 107 ARG A C 1
ATOM 810 O O . ARG A 1 107 ? 1.530 -14.014 3.502 1.00 94.62 107 ARG A O 1
ATOM 817 N N . ALA A 1 108 ? 3.229 -12.725 4.233 1.00 93.94 108 ALA A N 1
ATOM 818 C CA . ALA A 1 108 ? 2.582 -12.293 5.467 1.00 93.94 108 ALA A CA 1
ATOM 819 C C . ALA A 1 108 ? 1.304 -11.489 5.182 1.00 93.94 108 ALA A C 1
ATOM 821 O O . ALA A 1 108 ? 0.243 -11.834 5.696 1.00 93.94 108 ALA A O 1
ATOM 822 N N . LEU A 1 109 ? 1.372 -10.498 4.286 1.00 94.31 109 LEU A N 1
ATOM 823 C CA . LEU A 1 109 ? 0.214 -9.690 3.892 1.00 94.31 109 LEU A CA 1
ATOM 824 C C . LEU A 1 109 ? -0.886 -10.541 3.248 1.00 94.31 109 LEU A C 1
ATOM 826 O O . LEU A 1 109 ? -2.052 -10.386 3.591 1.00 94.31 109 LEU A O 1
ATOM 830 N N . LYS A 1 110 ? -0.532 -11.490 2.370 1.00 94.06 110 LYS A N 1
ATOM 831 C CA . LYS A 1 110 ? -1.504 -12.430 1.784 1.00 94.06 110 LYS A CA 1
ATOM 832 C C . LYS A 1 110 ? -2.170 -13.317 2.832 1.00 94.06 110 LYS A C 1
ATOM 834 O O . LYS A 1 110 ? -3.337 -13.658 2.671 1.00 94.06 110 LYS A O 1
ATOM 839 N N . LYS A 1 111 ? -1.438 -13.732 3.868 1.00 94.00 111 LYS A N 1
ATOM 840 C CA . LYS A 1 111 ? -1.997 -14.526 4.967 1.00 94.00 111 LYS A CA 1
ATOM 841 C C . LYS A 1 111 ? -3.005 -13.699 5.761 1.00 94.00 111 LYS A C 1
ATOM 843 O O . LYS A 1 111 ? -4.141 -14.125 5.910 1.00 94.00 111 LYS A O 1
ATOM 848 N N . GLU A 1 112 ? -2.615 -12.502 6.189 1.00 92.44 112 GLU A N 1
ATOM 849 C CA . GLU A 1 112 ? -3.501 -11.614 6.946 1.00 92.44 112 GLU A CA 1
ATOM 850 C C . GLU A 1 112 ? -4.725 -11.178 6.133 1.00 92.44 112 GLU A C 1
ATOM 852 O O . GLU A 1 112 ? -5.821 -11.108 6.677 1.00 92.44 112 GLU A O 1
ATOM 857 N N . ALA A 1 113 ? -4.566 -10.951 4.827 1.00 92.56 113 ALA A N 1
ATOM 858 C CA . ALA A 1 113 ? -5.666 -10.617 3.928 1.00 92.56 113 ALA A CA 1
ATOM 859 C C . ALA A 1 113 ? -6.710 -11.739 3.823 1.00 92.56 113 ALA A C 1
ATOM 861 O O . ALA A 1 113 ? -7.899 -11.453 3.765 1.00 92.56 113 ALA A O 1
ATOM 862 N N . LYS A 1 114 ? -6.287 -13.010 3.838 1.00 91.50 114 LYS A N 1
ATOM 863 C CA . LYS A 1 114 ? -7.210 -14.159 3.841 1.00 91.50 114 LYS A CA 1
ATOM 864 C C . LYS A 1 114 ? -7.973 -14.307 5.156 1.00 91.50 114 LYS A C 1
ATOM 866 O O . LYS A 1 114 ? -9.094 -14.803 5.145 1.00 91.50 114 LYS A O 1
ATOM 871 N N . ASP A 1 115 ? -7.354 -13.906 6.264 1.00 90.25 115 ASP A N 1
ATOM 872 C CA . ASP A 1 115 ? -7.940 -13.983 7.605 1.00 90.25 115 ASP A CA 1
ATOM 873 C C . ASP A 1 115 ? -8.826 -12.763 7.938 1.00 90.25 115 ASP A C 1
ATOM 875 O O . ASP A 1 115 ? -9.511 -12.762 8.964 1.00 90.25 115 ASP A O 1
ATOM 879 N N . ALA A 1 116 ? -8.782 -11.709 7.118 1.00 91.81 116 ALA A N 1
ATOM 880 C CA . ALA A 1 116 ? -9.521 -10.470 7.321 1.00 91.81 116 ALA A CA 1
ATOM 881 C C . ALA A 1 116 ? -10.903 -10.516 6.655 1.00 91.81 116 ALA A C 1
ATOM 883 O O . ALA A 1 116 ? -11.055 -10.974 5.527 1.00 91.81 116 ALA A O 1
ATOM 884 N N . ASP A 1 117 ? -11.911 -9.960 7.329 1.00 90.94 117 ASP A N 1
ATOM 885 C CA . ASP A 1 117 ? -13.263 -9.832 6.770 1.00 90.94 117 ASP A CA 1
ATOM 886 C C . ASP A 1 117 ? -13.355 -8.695 5.745 1.00 90.94 117 ASP A C 1
ATOM 888 O O . ASP A 1 117 ? -14.205 -8.710 4.855 1.00 90.94 117 ASP A O 1
ATOM 892 N N . LYS A 1 118 ? -12.512 -7.668 5.909 1.00 91.06 118 LYS A N 1
ATOM 893 C CA . LYS A 1 118 ? -12.433 -6.510 5.017 1.00 91.06 118 LYS A CA 1
ATOM 894 C C . LYS A 1 118 ? -10.999 -6.000 4.942 1.00 91.06 118 LYS A C 1
ATOM 896 O O . LYS A 1 118 ? -10.291 -5.986 5.949 1.00 91.06 118 LYS A O 1
ATOM 901 N N . ILE A 1 119 ? -10.598 -5.566 3.751 1.00 93.56 119 ILE A N 1
ATOM 902 C CA . ILE A 1 119 ? -9.266 -5.031 3.470 1.00 93.56 119 ILE A CA 1
ATOM 903 C C . ILE A 1 119 ? -9.419 -3.589 2.998 1.00 93.56 119 ILE A C 1
ATOM 905 O O . ILE A 1 119 ? -10.227 -3.307 2.115 1.00 93.56 119 ILE A O 1
ATOM 909 N N . TYR A 1 120 ? -8.624 -2.700 3.580 1.00 93.50 120 TYR A N 1
ATOM 910 C CA . TYR A 1 120 ? -8.523 -1.304 3.193 1.00 93.50 120 TYR A CA 1
ATOM 911 C C . TYR A 1 120 ? -7.094 -0.942 2.803 1.00 93.50 120 TYR A C 1
ATOM 913 O O . TYR A 1 120 ? -6.133 -1.307 3.482 1.00 93.50 120 TYR A O 1
ATOM 921 N N . LEU A 1 121 ? -6.965 -0.190 1.717 1.00 94.44 121 LEU A N 1
ATOM 922 C CA . LEU A 1 121 ? -5.717 0.299 1.154 1.00 94.44 121 LEU A CA 1
ATOM 923 C C . LEU A 1 121 ? -5.635 1.805 1.389 1.00 94.44 121 LEU A C 1
ATOM 925 O O . LEU A 1 121 ? -6.380 2.602 0.822 1.00 94.44 121 LEU A O 1
ATOM 929 N N . ALA A 1 122 ? -4.724 2.164 2.274 1.00 93.62 122 ALA A N 1
ATOM 930 C CA . ALA A 1 122 ? -4.571 3.462 2.901 1.00 93.62 122 ALA A CA 1
ATOM 931 C C . ALA A 1 122 ? -3.214 4.072 2.497 1.00 93.62 122 ALA A C 1
ATOM 933 O O . ALA A 1 122 ? -2.361 4.373 3.334 1.00 93.62 122 ALA A O 1
ATOM 934 N N . SER A 1 123 ? -2.963 4.153 1.190 1.00 92.62 123 SER A N 1
ATOM 935 C CA . SER A 1 123 ? -1.803 4.842 0.614 1.00 92.62 123 SER A CA 1
ATOM 936 C C . SER A 1 123 ? -2.067 6.343 0.456 1.00 92.62 123 SER A C 1
ATOM 938 O O . SER A 1 123 ? -3.200 6.810 0.613 1.00 92.62 123 SER A O 1
ATOM 940 N N . ASP A 1 124 ? -1.025 7.113 0.156 1.00 91.06 124 ASP A N 1
ATOM 941 C CA . ASP A 1 124 ? -1.141 8.570 0.057 1.00 91.06 124 ASP A CA 1
ATOM 942 C C . ASP A 1 124 ? -2.015 9.011 -1.135 1.00 91.06 124 ASP A C 1
ATOM 944 O O . ASP A 1 124 ? -2.176 8.249 -2.092 1.00 91.06 124 ASP A O 1
ATOM 948 N N . PRO A 1 125 ? -2.656 10.196 -1.067 1.00 90.19 125 PRO A N 1
ATOM 949 C CA . PRO A 1 125 ? -3.532 10.750 -2.111 1.00 90.19 125 PRO A CA 1
ATOM 950 C C . PRO A 1 125 ? -2.780 11.242 -3.361 1.00 90.19 125 PRO A C 1
ATOM 952 O O . PRO A 1 125 ? -3.142 12.266 -3.939 1.00 90.19 125 PRO A O 1
ATOM 955 N N . ASP A 1 126 ? -1.718 10.563 -3.771 1.00 91.62 126 ASP A N 1
ATOM 956 C CA . ASP A 1 126 ? -0.904 10.937 -4.920 1.00 91.62 126 ASP A CA 1
ATOM 957 C C . ASP A 1 126 ? -0.825 9.807 -5.955 1.00 91.62 126 ASP A C 1
ATOM 959 O O . ASP A 1 126 ? -1.338 8.699 -5.780 1.00 91.62 126 ASP A O 1
ATOM 963 N N . ARG A 1 127 ? -0.196 10.108 -7.095 1.00 92.88 127 ARG A N 1
ATOM 964 C CA . ARG A 1 127 ? -0.061 9.156 -8.206 1.00 92.88 127 ARG A CA 1
ATOM 965 C C . ARG A 1 127 ? 0.698 7.892 -7.788 1.00 92.88 127 ARG A C 1
ATOM 967 O O . ARG A 1 127 ? 0.397 6.808 -8.283 1.00 92.88 127 ARG A O 1
ATOM 974 N N . GLU A 1 128 ? 1.690 8.035 -6.914 1.00 91.44 128 GLU A N 1
ATOM 975 C CA . GLU A 1 128 ? 2.486 6.915 -6.416 1.00 91.44 128 GLU A CA 1
ATOM 976 C C . GLU A 1 128 ? 1.654 6.019 -5.492 1.00 91.44 128 GLU A C 1
ATOM 978 O O . GLU A 1 128 ? 1.622 4.800 -5.665 1.00 91.44 128 GLU A O 1
ATOM 983 N N . GLY A 1 129 ? 0.905 6.621 -4.576 1.00 91.94 129 GLY A N 1
ATOM 984 C CA . GLY A 1 129 ? -0.005 5.956 -3.663 1.00 91.94 129 GLY A CA 1
ATOM 985 C C . GLY A 1 129 ? -1.117 5.205 -4.386 1.00 91.94 129 GLY A C 1
ATOM 986 O O . GLY A 1 129 ? -1.430 4.077 -3.993 1.00 91.94 129 GLY A O 1
ATOM 987 N N . GLU A 1 130 ? -1.667 5.754 -5.472 1.00 92.31 130 GLU A N 1
ATOM 988 C CA . GLU A 1 130 ? -2.626 5.036 -6.323 1.00 92.31 130 GLU A CA 1
ATOM 989 C C . GLU A 1 130 ? -1.996 3.809 -6.995 1.00 92.31 130 GLU A C 1
ATOM 991 O O . GLU A 1 130 ? -2.579 2.722 -6.970 1.00 92.31 130 GLU A O 1
ATOM 996 N N . ALA A 1 131 ? -0.773 3.928 -7.521 1.00 92.69 131 ALA A N 1
ATOM 997 C CA . ALA A 1 131 ? -0.062 2.788 -8.099 1.00 92.69 131 ALA A CA 1
ATOM 998 C C . ALA A 1 131 ? 0.234 1.702 -7.047 1.00 92.69 131 ALA A C 1
ATOM 1000 O O . ALA A 1 131 ? 0.045 0.508 -7.301 1.00 92.69 131 ALA A O 1
ATOM 1001 N N . ILE A 1 132 ? 0.635 2.099 -5.836 1.00 93.62 132 ILE A N 1
ATOM 1002 C CA . ILE A 1 132 ? 0.874 1.180 -4.716 1.00 93.62 132 ILE A CA 1
ATOM 1003 C C . ILE A 1 132 ? -0.417 0.461 -4.317 1.00 93.62 132 ILE A C 1
ATOM 1005 O O . ILE A 1 132 ? -0.401 -0.763 -4.154 1.00 93.62 132 ILE A O 1
ATOM 1009 N N . ALA A 1 133 ? -1.532 1.186 -4.186 1.00 93.81 133 ALA A N 1
ATOM 1010 C CA . ALA A 1 133 ? -2.833 0.592 -3.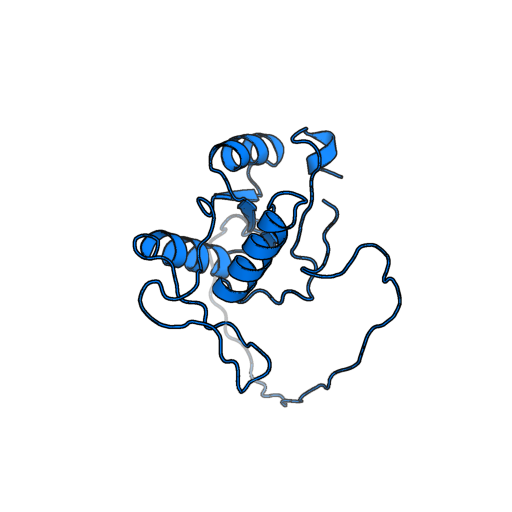886 1.00 93.81 133 ALA A CA 1
ATOM 1011 C C . ALA A 1 133 ? -3.238 -0.407 -4.974 1.00 93.81 133 ALA A C 1
ATOM 1013 O O . ALA A 1 133 ? -3.590 -1.546 -4.667 1.00 93.81 133 ALA A O 1
ATOM 1014 N N . TRP A 1 134 ? -3.104 -0.031 -6.246 1.00 93.75 134 TRP A N 1
ATOM 1015 C CA . TRP A 1 134 ? -3.401 -0.911 -7.371 1.00 93.75 134 TRP A CA 1
ATOM 1016 C C . TRP A 1 134 ? -2.560 -2.194 -7.335 1.00 93.75 134 TRP A C 1
ATOM 1018 O O . TRP A 1 134 ? -3.094 -3.302 -7.452 1.00 93.75 134 TRP A O 1
ATOM 1028 N N . HIS A 1 135 ? -1.250 -2.078 -7.097 1.00 94.19 135 HIS A N 1
ATOM 1029 C CA . HIS A 1 135 ? -0.368 -3.236 -6.964 1.00 94.19 135 HIS A CA 1
ATOM 1030 C C . HIS A 1 135 ? -0.740 -4.124 -5.779 1.00 94.19 135 HIS A C 1
ATOM 1032 O O . HIS A 1 135 ? -0.744 -5.349 -5.923 1.00 94.19 135 HIS A O 1
ATOM 1038 N N . LEU A 1 136 ? -1.060 -3.534 -4.626 1.00 94.25 136 LEU A N 1
ATOM 1039 C CA . LEU A 1 136 ? -1.504 -4.262 -3.440 1.00 94.25 136 LEU A CA 1
ATOM 1040 C C . LEU A 1 136 ? -2.797 -5.026 -3.706 1.00 94.25 136 LEU A C 1
ATOM 1042 O O . LEU A 1 136 ? -2.854 -6.215 -3.400 1.00 94.25 136 LEU A O 1
ATOM 1046 N N . ALA A 1 137 ? -3.789 -4.392 -4.331 1.00 93.56 137 ALA A N 1
ATOM 1047 C CA . ALA A 1 137 ? -5.052 -5.036 -4.673 1.00 93.56 137 ALA A CA 1
ATOM 1048 C C . ALA A 1 137 ? -4.821 -6.303 -5.512 1.00 93.56 137 ALA A C 1
ATOM 1050 O O . ALA A 1 137 ? -5.267 -7.389 -5.141 1.00 93.56 137 ALA A O 1
ATOM 1051 N N . HIS A 1 138 ? -3.982 -6.206 -6.548 1.00 92.75 138 HIS A N 1
ATOM 1052 C CA . HIS A 1 138 ? -3.617 -7.347 -7.393 1.00 92.75 138 HIS A CA 1
ATOM 1053 C C . HIS A 1 138 ? -2.868 -8.451 -6.638 1.00 92.75 138 HIS A C 1
ATOM 1055 O O . HIS A 1 138 ? -3.077 -9.636 -6.892 1.00 92.75 138 HIS A O 1
ATOM 1061 N N . ILE A 1 139 ? -1.970 -8.094 -5.715 1.00 92.88 139 ILE A N 1
ATOM 1062 C CA . ILE A 1 139 ? -1.218 -9.080 -4.925 1.00 92.88 139 ILE A CA 1
ATOM 1063 C C . ILE A 1 139 ? -2.147 -9.832 -3.972 1.00 92.88 139 ILE A C 1
ATOM 1065 O O . ILE A 1 139 ? -1.983 -11.043 -3.786 1.00 92.88 139 ILE A O 1
ATOM 1069 N N . LEU A 1 140 ? -3.075 -9.112 -3.347 1.00 92.88 140 LEU A N 1
ATOM 1070 C CA . LEU A 1 140 ? -3.957 -9.622 -2.302 1.00 92.88 140 LEU A CA 1
ATOM 1071 C C . LEU A 1 140 ? -5.228 -10.270 -2.861 1.00 92.88 140 LEU A C 1
ATOM 1073 O O . LEU A 1 140 ? -5.915 -10.961 -2.117 1.00 92.88 140 LEU A O 1
ATOM 1077 N N . GLY A 1 141 ? -5.502 -10.105 -4.158 1.00 90.31 141 GLY A N 1
ATOM 1078 C CA . GLY A 1 141 ? -6.716 -10.611 -4.799 1.00 90.31 141 GLY A CA 1
ATOM 1079 C C . GLY A 1 141 ? -7.956 -9.794 -4.438 1.00 90.31 141 GLY A C 1
ATOM 1080 O O . GLY A 1 141 ? -9.055 -10.337 -4.409 1.00 90.31 141 GLY A O 1
ATOM 1081 N N . VAL A 1 142 ? -7.770 -8.511 -4.121 1.00 90.50 142 VAL A N 1
ATOM 1082 C CA . VAL A 1 142 ? -8.865 -7.562 -3.912 1.00 90.50 142 VAL A CA 1
ATOM 1083 C C . VAL A 1 142 ? -9.238 -6.978 -5.264 1.00 90.50 142 VAL A C 1
ATOM 1085 O O . VAL A 1 142 ? -8.358 -6.560 -6.014 1.00 90.50 142 VAL A O 1
ATOM 1088 N N . ASP A 1 143 ? -10.531 -6.952 -5.567 1.00 89.44 143 ASP A N 1
ATOM 1089 C CA . ASP A 1 143 ? -11.041 -6.324 -6.779 1.00 89.44 143 ASP A CA 1
ATOM 1090 C C . ASP A 1 143 ? -10.872 -4.792 -6.683 1.00 89.44 143 ASP A C 1
ATOM 1092 O O . ASP A 1 143 ? -11.480 -4.176 -5.800 1.00 89.44 143 ASP A O 1
ATOM 1096 N N . PRO A 1 144 ? -10.065 -4.158 -7.560 1.00 88.38 144 PRO A N 1
ATOM 1097 C CA . PRO A 1 144 ? -9.858 -2.710 -7.565 1.00 88.38 144 PRO A CA 1
ATOM 1098 C C . PRO A 1 144 ? -11.146 -1.899 -7.744 1.00 88.38 144 PRO A C 1
ATOM 1100 O O . PRO A 1 144 ? -11.182 -0.739 -7.344 1.00 88.38 144 PRO A O 1
ATOM 1103 N N . ALA A 1 145 ? -12.192 -2.495 -8.328 1.00 86.06 145 ALA A N 1
ATOM 1104 C CA . ALA A 1 145 ? -13.489 -1.852 -8.513 1.00 86.06 145 ALA A CA 1
ATOM 1105 C C . ALA A 1 145 ? -14.315 -1.769 -7.216 1.00 86.06 145 ALA A C 1
ATOM 1107 O O . ALA A 1 145 ? -15.316 -1.057 -7.167 1.00 86.06 145 ALA A O 1
ATOM 1108 N N . THR A 1 146 ? -13.919 -2.491 -6.164 1.00 86.69 146 THR A N 1
ATOM 1109 C CA . THR A 1 146 ? -14.608 -2.461 -4.867 1.00 86.69 146 THR A CA 1
ATOM 1110 C C . THR A 1 146 ? -14.135 -1.303 -3.995 1.00 86.69 146 THR A C 1
ATOM 1112 O O . THR A 1 146 ? -13.016 -0.811 -4.150 1.00 86.69 146 THR A O 1
ATOM 1115 N N . ASP A 1 147 ? -14.966 -0.915 -3.022 1.00 86.75 147 ASP A N 1
ATOM 1116 C CA . ASP A 1 147 ? -14.675 0.114 -2.014 1.00 86.75 147 ASP A CA 1
ATOM 1117 C C . ASP A 1 147 ? -13.587 -0.333 -1.023 1.00 86.75 147 ASP A C 1
ATOM 1119 O O . ASP A 1 147 ? -13.835 -0.614 0.159 1.00 86.75 147 ASP A O 1
ATOM 1123 N N . CYS A 1 148 ? -12.362 -0.426 -1.529 1.00 87.69 148 CYS A N 1
ATOM 1124 C CA . CYS A 1 148 ? -11.184 -0.889 -0.813 1.00 87.69 148 CYS A CA 1
ATOM 1125 C C . CYS A 1 148 ? -10.148 0.220 -0.598 1.00 87.69 148 CYS A C 1
ATOM 1127 O O . CYS A 1 148 ? -9.265 0.051 0.240 1.00 87.69 148 CYS A O 1
ATOM 1129 N N . ARG A 1 149 ? -10.242 1.363 -1.286 1.00 91.88 149 ARG A N 1
ATOM 1130 C CA . ARG A 1 149 ? -9.314 2.494 -1.144 1.00 91.88 149 ARG A CA 1
ATOM 1131 C C . ARG A 1 149 ? -9.798 3.464 -0.068 1.00 91.88 149 ARG A C 1
ATOM 1133 O O . ARG A 1 149 ? -10.935 3.903 -0.128 1.00 91.88 149 ARG A O 1
ATOM 1140 N N . ILE A 1 150 ? -8.933 3.844 0.871 1.00 90.44 150 ILE A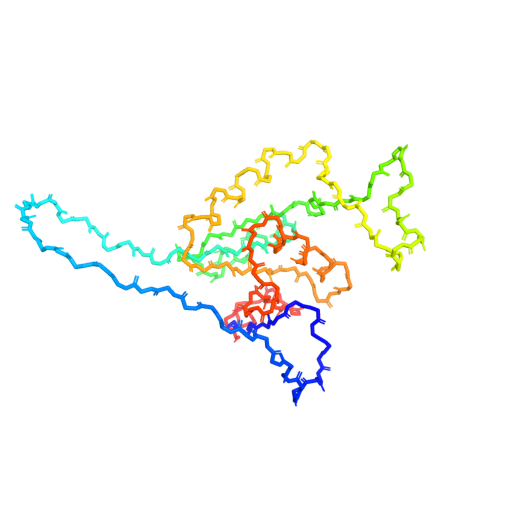 N 1
ATOM 1141 C CA . ILE A 1 150 ? -9.184 4.924 1.842 1.00 90.44 150 ILE A CA 1
ATOM 1142 C C . ILE A 1 150 ? -8.160 6.022 1.631 1.00 90.44 150 ILE A C 1
ATOM 1144 O O . ILE A 1 150 ? -6.964 5.757 1.706 1.00 90.44 150 ILE A O 1
ATOM 1148 N N . VAL A 1 151 ? -8.627 7.250 1.443 1.00 88.44 151 VAL A N 1
ATOM 1149 C CA . VAL A 1 151 ? -7.776 8.419 1.237 1.00 88.44 151 VAL A CA 1
ATOM 1150 C C . VAL A 1 151 ? -7.880 9.352 2.438 1.00 88.44 151 VAL A C 1
ATOM 1152 O O . VAL A 1 151 ? -8.980 9.737 2.819 1.00 88.44 151 VAL A O 1
ATOM 1155 N N . PHE A 1 152 ? -6.742 9.759 2.994 1.00 84.69 152 PHE A N 1
ATOM 1156 C CA . PHE A 1 152 ? -6.658 10.790 4.029 1.00 84.69 152 PHE A CA 1
ATOM 1157 C C . PHE A 1 152 ? -5.678 11.874 3.595 1.00 84.69 152 PHE A C 1
ATOM 1159 O O . PHE A 1 152 ? -4.607 11.588 3.065 1.00 84.69 152 PHE A O 1
ATOM 1166 N N . HIS A 1 153 ? -6.057 13.126 3.834 1.00 85.50 153 HIS A N 1
ATOM 1167 C CA . HIS A 1 153 ? -5.185 14.284 3.624 1.00 85.50 153 HIS A CA 1
ATOM 1168 C C . HIS A 1 153 ? -4.386 14.630 4.885 1.00 85.50 153 HIS A C 1
ATOM 1170 O O . HIS A 1 153 ? -3.329 15.247 4.804 1.00 85.50 153 HIS A O 1
ATOM 1176 N N . GLU A 1 154 ? -4.868 14.186 6.044 1.00 84.19 154 GLU A N 1
ATOM 1177 C CA . GLU A 1 154 ? -4.244 14.412 7.337 1.00 84.19 154 GLU A CA 1
ATOM 1178 C C . GLU A 1 154 ? -4.404 13.181 8.235 1.00 84.19 154 GLU A C 1
ATOM 1180 O O . GLU A 1 154 ? -5.387 12.444 8.157 1.00 84.19 154 GLU A O 1
ATOM 1185 N N . ILE A 1 155 ? -3.416 12.946 9.099 1.00 81.88 155 ILE A N 1
ATOM 1186 C CA . ILE A 1 155 ? -3.403 11.808 10.027 1.00 81.88 155 ILE A CA 1
ATOM 1187 C C . ILE A 1 155 ? -3.893 12.297 11.392 1.00 81.88 155 ILE A C 1
ATOM 1189 O O . ILE A 1 155 ? -3.154 12.311 12.376 1.00 81.88 155 ILE A O 1
ATOM 1193 N N . THR A 1 156 ? -5.139 12.763 11.431 1.00 84.12 156 THR A N 1
ATOM 1194 C CA . THR A 1 156 ? -5.829 13.170 12.659 1.00 84.12 156 THR A CA 1
ATOM 1195 C C . THR A 1 156 ? -6.926 12.160 12.978 1.00 84.12 156 THR A C 1
ATOM 1197 O O . THR A 1 156 ? -7.445 11.467 12.103 1.00 84.12 156 THR A O 1
ATOM 1200 N N . LYS A 1 157 ? -7.293 12.050 14.256 1.00 79.94 157 LYS A N 1
ATOM 1201 C CA . LYS A 1 157 ? -8.379 11.163 14.684 1.00 79.94 157 LYS A CA 1
ATOM 1202 C C . LYS A 1 157 ? -9.710 11.426 13.944 1.00 79.94 157 LYS A C 1
ATOM 1204 O O . LYS A 1 157 ? -10.268 10.453 13.446 1.00 79.94 157 LYS A O 1
ATOM 1209 N N . PRO A 1 158 ? -10.193 12.683 13.807 1.00 81.25 158 PRO A N 1
ATOM 1210 C CA . PRO A 1 158 ? -11.426 12.947 13.066 1.00 81.25 158 PRO A CA 1
ATOM 1211 C C . PRO A 1 158 ? -11.315 12.587 11.579 1.00 81.25 158 PRO A C 1
ATOM 1213 O O . PRO A 1 158 ? -12.207 11.922 11.065 1.00 81.25 158 PRO A O 1
ATOM 1216 N N . ALA A 1 159 ? -10.212 12.930 10.904 1.00 78.44 159 ALA A N 1
ATOM 1217 C CA . ALA A 1 159 ? -10.061 12.658 9.472 1.00 78.44 159 ALA A CA 1
ATOM 1218 C C . ALA A 1 159 ? -9.965 11.165 9.127 1.00 78.44 159 ALA A C 1
ATOM 1220 O O . ALA A 1 159 ? -10.314 10.754 8.026 1.00 78.44 159 ALA A O 1
ATOM 1221 N N . ILE A 1 160 ? -9.475 10.345 10.058 1.00 79.00 160 ILE A N 1
ATOM 1222 C CA . ILE A 1 160 ? -9.413 8.890 9.887 1.00 79.00 160 ILE A CA 1
ATOM 1223 C C . ILE A 1 160 ? -10.797 8.247 10.099 1.00 79.00 160 ILE A C 1
ATOM 1225 O O . ILE A 1 160 ? -11.114 7.227 9.478 1.00 79.00 160 ILE A O 1
ATOM 1229 N N . GLU A 1 161 ? -11.609 8.804 10.998 1.00 75.81 161 GLU A N 1
ATOM 1230 C CA . GLU A 1 161 ? -12.938 8.278 11.322 1.00 75.81 161 GLU A CA 1
ATOM 1231 C C . GLU A 1 161 ? -14.008 8.692 10.286 1.00 75.81 161 GLU A C 1
ATOM 1233 O O . GLU A 1 161 ? -14.925 7.899 10.047 1.00 75.81 161 GLU A O 1
ATOM 1238 N N . GLU A 1 162 ? -13.851 9.836 9.602 1.00 69.06 162 GLU A N 1
ATOM 1239 C CA . GLU A 1 162 ? -14.742 10.345 8.530 1.00 69.06 162 GLU A CA 1
ATOM 1240 C C . GLU A 1 162 ? -14.772 9.468 7.266 1.00 69.06 162 GLU A C 1
ATOM 1242 O O . GLU A 1 162 ? -15.873 9.026 6.865 1.00 69.06 162 GLU A O 1
#

Secondary structure (DSSP, 8-state):
--EE-TT--TT-TT-------------------------------EEEEESSHHHHHHHHHHH-TTEEEEE--S-SEE--TTS--EETTTTTEE--EEPTT-HHHHHHHHHHHHH-SEEEEE--SSHHHHHHHHHHHHHHT--TTSS-EE--SS--HHHHH-

Foldseek 3Di:
DQFAFFPDPPPPPPDDDDDDDDDDDDDDDDDDDDDDDDDDPPQQEEEEEEADPVLQVLLCVLPDDNYDYYHLVAAQKDADPPDDQFDPPPVRDGNIDGDPPCPVVLVVLLVVLVVHPYAAQEYEPDPRSSVRSVRSCVSNVNDSRDRRYDYFPDSDSVRSVD

Radius of gyration: 19.38 Å; chains: 1; bounding box: 46×48×54 Å

pLDDT: mean 77.96, std 22.91, range [25.72, 95.0]

Sequence (162 aa):
MKCTPIGVPKGTDGLATQASARKAKAGTAKKTKTAKTAGKKPQKKILVIVESPAKAKTIERHLGKQYTVRASMGHLRDLPKSQFGIDVEHNFEPKYINVRGKGDLIRALKKEAKDADKIYLASDPDREGEAIAWHLAHILGVDPATDCRIVFHEITKPAIEE

=== Feature glossary ===
Key to the feature types in this r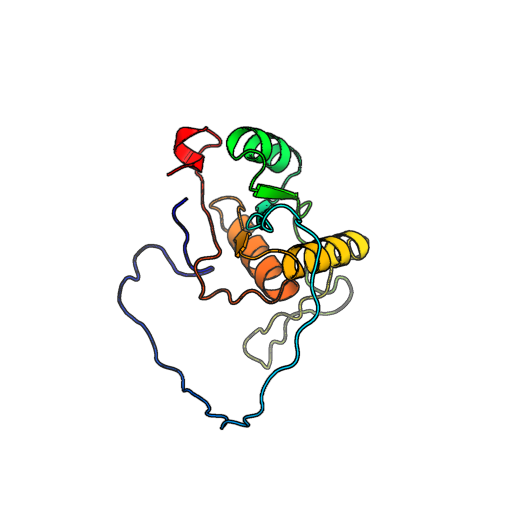ecord:

pLDDT. pLDDT is the predicted lDDT-Cα score: AlphaFold's confidence that the local environment of each residue (all inter-atomic distances within 15 Å) is correctly placed. It is a per-residue number between 0 and 100, with higher meaning more reliable.

Radius of gyration, Cα contacts, bounding box. 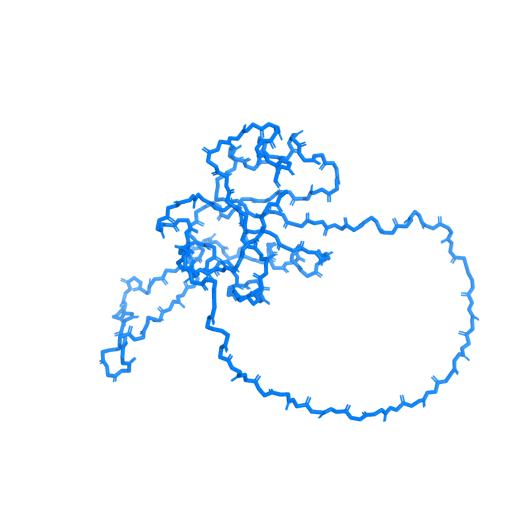The geometric summary reports three shape descriptors. Rg (radius of gyration) measures how spread out the Cα atoms are about their centre of mass; compact globular proteins have small Rg, elongated or unfolded ones large. Cα contacts (<8 Å, |i−j|>4) count long-range residue pairs in spatial proximity — high for tightly packed folds, near zero for rods or random coil. The bounding-box extents give the protein's footprint along x, y, z in Å.

Backbone torsions (φ/ψ). Backbone dihedral angles. Every residue except chain termini has a φ (preceding-C → N → Cα → C) and a ψ (N → Cα → C → next-N). They are reported in degrees following the IUPAC sign convention. Secondary structure is essentially a statement about which (φ, ψ) basin each residue occupies.

Contact-map, Ramachandran, and PAE plots. Plot images: a contact map (which residues are close in 3D, as an N×N binary image), a Ramachandran scatter (backbone torsion angles, revealing secondary-structure composition at a glance), and — for AlphaFold structures — a PAE heatmap (pairwise prediction confidence).

Predicted aligned error. Predicted Aligned Error (PAE) is an AlphaFold confidence matrix: entry (i, j) is the expected error in the position of residue j, in ångströms, when the prediction is superimposed on the true structure at residue i. Low PAE within a block of residues means that block is internally rigid and well-predicted; high PAE between two blocks means their relative placement is uncertain even if each block individually is confident.

Secondary structure (3-state, P-SEA). Three-state secondary structure (P-SEA) collapses the eight DSSP classes into helix (a), strand (b), and coil (c). P-SEA assigns these from Cα geometry alone — distances and angles — without requiring backbone oxygens, so it works on any Cα trace.

Solvent-accessible surface area. Solvent-accessible surface area (SASA) is the area in Å² traced out by the centre of a 1.4 Å probe sphere (a water molecule) rolled over the protein's van der Waals surface (Shrake–Rupley / Lee–Richards construction). Buried residues have near-zero SASA; fully exposed residues can exceed 200 Å². The total SASA scales roughly with the number of surface residues.

Foldseek 3Di. The Foldseek 3Di string encodes local tertiary geometry as a 20-letter alphabet — one character per residue — derived from the relative positions of nearby Cα atoms. Unlike the amino-acid sequence, 3Di is a direct function of the 3D structure, so two proteins with the same fold have similar 3Di strings even at low sequence identity.

B-factor. For experimental (PDB) structures, the B-factor (temperature factor) quantifies the positional spread of each atom in the crystal — a combination of thermal vibration and static disorder — in units of Å². High B-factors mark flexible loops or poorly resolved regions; low B-factors mark the rigid, well-ordered core.

mmCIF coordinates. The mmCIF block holds the 3D Cartesian coordinates of each backbone atom (N, Cα, C, O) in ångströms. mmCIF is the PDB's canonical archive format — a tagged-loop text representation of the atomic model.

InterPro / GO / CATH / organism. Functional annotations link the protein to curated databases. InterPro entries identify conserved domains and families by matching the sequence against member-database signatures (Pfam, PROSITE, CDD, …). Gene Ontology (GO) terms describe molecular function, biological process, and cellular component in a controlled vocabulary. CATH places the structure in a hierarchical fold classification (Class/Architecture/Topology/Homologous-superfamily). The organism is the source species.

Rendered structure images. Structure images are PyMOL renders from six orthogonal camera directions. Cartoon representation draws helices as coils and strands as arrows; sticks shows the backbone as bonds; surface shows the solvent-excluded envelope. Rainbow coloring maps sequence position to hue (blue→red, N→C); chain coloring assigns a distinct color per polypeptide.

Sequence. This is the polypeptide sequence — one letter per residue, N-terminus first. Length ranges from a few dozen residues for small domains to over a thousand for large multi-domain proteins.

Secondary structure (8-state, DSSP). The SS8 string is DSSP's per-residue secondary-structure call. α-helix (H) means an i→i+4 H-bond ladder; β-strand (E) means the residue participates in a β-sheet; 3₁₀ (G) and π (I) are tighter and wider helices; T/S are turns/bends; '-' is loop.

Nearest PDB structures. Structural nearest neighbors (via Foldseek easy-search vs the PDB). Reported per hit: target PDB id, E-value, and alignment TM-score. A TM-score above ~0.5 is the conventional threshold for 'same fold'.